Protein AF-A0A8X7S4F9-F1 (afdb_monomer_lite)

Secondary structure (DSSP, 8-state):
--HHHHHHHHHHTTPPEEETTEEE--SS---HHHHHHHHHHHTSPP----HHHHHHHS-HHHHHHHHHHHHHHHHHHHHHHHHHHHTTS------------------------------

Structure (mmCIF, N/CA/C/O backbone):
data_AF-A0A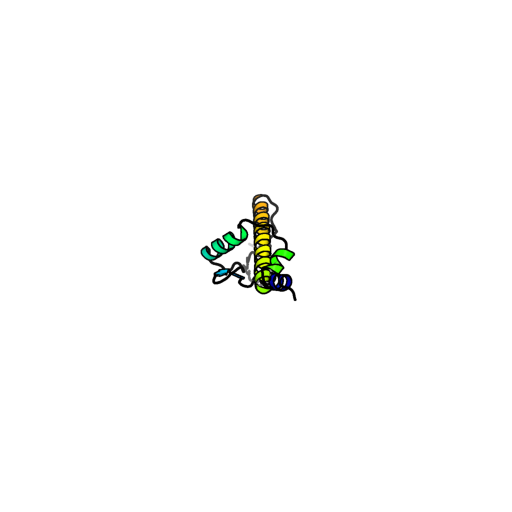8X7S4F9-F1
#
_entry.id   AF-A0A8X7S4F9-F1
#
loop_
_atom_site.group_PDB
_atom_site.id
_atom_site.type_symbol
_atom_site.label_atom_id
_atom_site.label_alt_id
_atom_site.label_comp_id
_atom_site.label_asym_id
_atom_site.label_entity_id
_atom_site.label_seq_id
_atom_site.pdbx_PDB_ins_code
_atom_site.Cartn_x
_atom_site.Cartn_y
_atom_site.Cartn_z
_atom_site.occupancy
_atom_site.B_iso_or_equiv
_atom_site.auth_seq_id
_atom_site.auth_comp_id
_atom_site.auth_asym_id
_atom_site.auth_atom_id
_atom_site.pdbx_PDB_model_num
ATOM 1 N N . MET A 1 1 ? -4.524 -12.851 13.743 1.00 69.19 1 MET A N 1
ATOM 2 C CA . MET A 1 1 ? -3.392 -12.161 13.082 1.00 69.19 1 MET A CA 1
ATOM 3 C C . MET A 1 1 ? -3.830 -10.726 12.882 1.00 69.19 1 MET A C 1
ATOM 5 O O . MET A 1 1 ? -4.973 -10.558 12.496 1.00 69.19 1 MET A O 1
ATOM 9 N N . GLY A 1 2 ? -2.999 -9.731 13.195 1.00 90.62 2 GLY A N 1
ATOM 10 C CA . GLY A 1 2 ? -3.392 -8.321 13.065 1.00 90.62 2 GLY A CA 1
ATOM 11 C C . GLY A 1 2 ? -3.175 -7.768 11.654 1.00 90.62 2 GLY A C 1
ATOM 12 O O . GLY A 1 2 ? -2.403 -8.337 10.876 1.00 90.62 2 GLY A O 1
ATOM 13 N N . ALA A 1 3 ? -3.803 -6.629 11.358 1.00 93.38 3 ALA A N 1
ATOM 14 C CA . ALA A 1 3 ? -3.733 -5.923 10.074 1.00 93.38 3 ALA A CA 1
ATOM 15 C C . ALA A 1 3 ? -2.297 -5.741 9.542 1.00 93.38 3 ALA A C 1
ATOM 17 O O . ALA A 1 3 ? -2.017 -6.012 8.375 1.00 93.38 3 ALA A O 1
ATOM 18 N N . LYS A 1 4 ? -1.350 -5.381 10.419 1.00 94.94 4 LYS A N 1
ATOM 19 C CA . LYS A 1 4 ? 0.072 -5.235 10.071 1.00 94.94 4 LYS A CA 1
ATOM 20 C C . LYS A 1 4 ? 0.704 -6.535 9.564 1.00 94.94 4 LYS A C 1
ATOM 22 O O . LYS A 1 4 ? 1.447 -6.519 8.588 1.00 94.94 4 LYS A O 1
ATOM 27 N N . SER A 1 5 ? 0.396 -7.670 10.194 1.00 95.75 5 SER A N 1
ATOM 28 C CA . SER A 1 5 ? 0.919 -8.978 9.775 1.00 95.75 5 SER A CA 1
ATOM 29 C C . SER A 1 5 ? 0.373 -9.393 8.409 1.00 95.75 5 SER A C 1
ATOM 31 O O . SER A 1 5 ? 1.113 -9.939 7.594 1.00 95.75 5 SER A O 1
ATOM 33 N N . VAL A 1 6 ? -0.907 -9.111 8.148 1.00 94.56 6 VAL A N 1
ATOM 34 C CA . VAL A 1 6 ? -1.540 -9.361 6.844 1.00 94.56 6 VAL A CA 1
ATOM 35 C C . VAL A 1 6 ? -0.877 -8.503 5.770 1.00 94.56 6 VAL A C 1
ATOM 37 O O . VAL A 1 6 ? -0.422 -9.027 4.753 1.00 94.56 6 VAL A O 1
ATOM 40 N N . ALA A 1 7 ? -0.735 -7.203 6.026 1.00 94.25 7 ALA A N 1
ATOM 41 C CA . ALA A 1 7 ? -0.054 -6.285 5.123 1.00 94.25 7 ALA A CA 1
ATOM 42 C C . ALA A 1 7 ? 1.370 -6.758 4.795 1.00 94.25 7 ALA A C 1
ATOM 44 O O . ALA A 1 7 ? 1.755 -6.785 3.626 1.00 94.25 7 ALA A O 1
ATOM 45 N N . GLN A 1 8 ? 2.129 -7.182 5.812 1.00 95.19 8 GLN A N 1
ATOM 46 C CA . GLN A 1 8 ? 3.511 -7.634 5.654 1.00 95.19 8 GLN A CA 1
ATOM 47 C C . GLN A 1 8 ? 3.605 -8.922 4.833 1.00 95.19 8 GLN A C 1
ATOM 49 O O . GLN A 1 8 ? 4.467 -9.046 3.966 1.00 95.19 8 GLN A O 1
ATOM 54 N N . TYR A 1 9 ? 2.691 -9.870 5.053 1.00 94.44 9 TYR A N 1
ATOM 55 C CA . TYR A 1 9 ? 2.608 -11.080 4.238 1.00 94.44 9 TYR A CA 1
ATOM 56 C C . TYR A 1 9 ? 2.417 -10.747 2.755 1.00 94.44 9 TYR A C 1
ATOM 58 O O . TYR A 1 9 ? 3.129 -11.268 1.895 1.00 94.44 9 TYR A O 1
ATOM 66 N N . HIS A 1 10 ? 1.474 -9.855 2.455 1.00 92.06 10 HIS A N 1
ATOM 67 C CA . HIS A 1 10 ? 1.200 -9.436 1.089 1.00 92.06 10 HIS A CA 1
ATOM 68 C C . HIS A 1 10 ? 2.377 -8.657 0.483 1.00 92.06 10 HIS A C 1
ATOM 70 O O . HIS A 1 10 ? 2.669 -8.843 -0.701 1.00 92.06 10 HIS A O 1
ATOM 76 N N . PHE A 1 11 ? 3.049 -7.812 1.277 1.00 91.12 11 PHE A N 1
ATOM 77 C CA . PHE A 1 11 ? 4.226 -7.038 0.865 1.00 91.12 11 PHE A CA 1
ATOM 78 C C . PHE A 1 11 ? 5.371 -7.944 0.438 1.00 91.12 11 PHE A C 1
ATOM 80 O O . PHE A 1 11 ? 5.842 -7.853 -0.692 1.00 91.12 11 PHE A O 1
ATOM 87 N N . ASN A 1 12 ? 5.721 -8.910 1.285 1.00 90.75 12 ASN A N 1
ATOM 88 C CA . ASN A 1 12 ? 6.795 -9.859 1.007 1.00 90.75 12 ASN A CA 1
ATOM 89 C C . ASN A 1 12 ? 6.523 -10.708 -0.242 1.00 90.75 12 ASN A C 1
ATOM 91 O O . ASN A 1 12 ? 7.450 -11.135 -0.922 1.00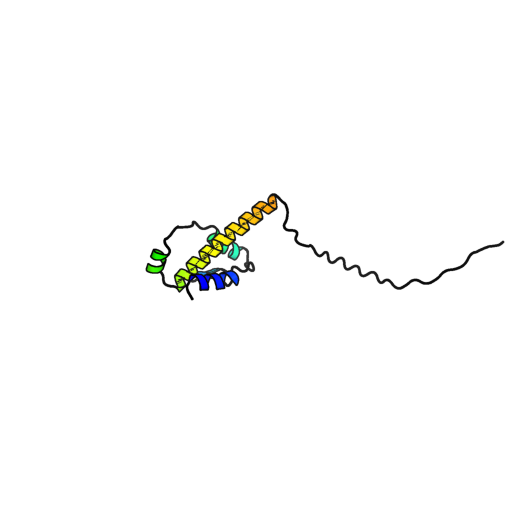 90.75 12 ASN A O 1
ATOM 95 N N . ARG A 1 13 ? 5.248 -10.968 -0.553 1.00 90.19 13 ARG A N 1
ATOM 96 C CA . ARG A 1 13 ? 4.842 -11.692 -1.765 1.00 90.19 13 ARG A CA 1
ATOM 97 C C . ARG A 1 13 ? 4.730 -10.807 -3.006 1.00 90.19 13 ARG A C 1
ATOM 99 O O . ARG A 1 13 ? 4.394 -11.342 -4.058 1.00 90.19 13 ARG A O 1
ATOM 106 N N . ARG A 1 14 ? 4.912 -9.487 -2.870 1.00 88.75 14 ARG A N 1
ATOM 107 C CA . ARG A 1 14 ? 4.631 -8.473 -3.902 1.00 88.75 14 ARG A CA 1
ATOM 108 C C . ARG A 1 14 ? 3.254 -8.670 -4.547 1.00 88.75 14 ARG A C 1
ATOM 110 O O . ARG A 1 14 ? 3.068 -8.446 -5.736 1.00 88.75 14 ARG A O 1
ATOM 117 N N . SER A 1 15 ? 2.263 -9.105 -3.758 1.00 88.12 15 SER A N 1
ATOM 118 C CA . SER A 1 15 ? 0.912 -9.309 -4.288 1.00 88.12 15 SER A CA 1
ATOM 119 C C . SER A 1 15 ? 0.313 -7.973 -4.738 1.00 88.12 15 SER A C 1
ATOM 121 O O . SER A 1 15 ? 0.638 -6.954 -4.112 1.00 88.12 15 SER A O 1
ATOM 123 N N . PRO A 1 16 ? -0.615 -7.973 -5.716 1.00 85.88 16 PRO A N 1
ATOM 124 C CA . PRO A 1 16 ? -1.313 -6.760 -6.127 1.00 85.88 16 PRO A CA 1
ATOM 125 C C . PRO A 1 16 ? -1.945 -6.039 -4.931 1.00 85.88 16 PRO A C 1
ATOM 127 O O . PRO A 1 16 ? -2.526 -6.676 -4.046 1.00 85.88 16 PRO A O 1
ATOM 130 N N . LEU A 1 17 ? -1.806 -4.717 -4.907 1.00 86.38 17 LEU A N 1
ATOM 131 C CA . LEU A 1 17 ? -2.388 -3.820 -3.919 1.00 86.38 17 LEU A CA 1
ATOM 132 C C . LEU A 1 17 ? -3.678 -3.223 -4.485 1.00 86.38 17 LEU A C 1
ATOM 134 O O . LEU A 1 17 ? -3.680 -2.653 -5.572 1.00 86.38 17 LEU A O 1
ATOM 138 N N . TYR A 1 18 ? -4.771 -3.318 -3.737 1.00 86.31 18 TYR A N 1
ATOM 139 C CA . TYR A 1 18 ? -6.056 -2.738 -4.118 1.00 86.31 18 TYR A CA 1
ATOM 140 C C . TYR A 1 18 ? -6.402 -1.591 -3.173 1.00 86.31 18 TYR A C 1
ATOM 142 O O . TYR A 1 18 ? -6.401 -1.766 -1.956 1.00 86.31 18 TYR A O 1
ATOM 150 N N . ILE A 1 19 ? -6.697 -0.419 -3.735 1.00 85.00 19 ILE A N 1
ATOM 151 C CA . ILE A 1 19 ? -7.164 0.758 -2.996 1.00 85.00 19 ILE A CA 1
ATOM 152 C C . ILE A 1 19 ? -8.476 1.200 -3.640 1.00 85.00 19 ILE A C 1
ATOM 154 O O . ILE A 1 19 ? -8.490 1.767 -4.736 1.00 85.00 19 ILE A O 1
ATOM 158 N N . GLY A 1 20 ? -9.596 0.912 -2.975 1.00 82.81 20 GLY A N 1
ATOM 159 C CA . GLY A 1 20 ? -10.922 1.109 -3.559 1.00 82.81 20 GLY A CA 1
ATOM 160 C C . GLY A 1 20 ? -11.081 0.298 -4.849 1.00 82.81 20 GLY A C 1
ATOM 161 O O . GLY A 1 20 ? -10.866 -0.910 -4.857 1.00 82.81 20 GLY A O 1
ATOM 162 N N . SER A 1 21 ? -11.439 0.960 -5.951 1.00 82.56 21 SER A N 1
ATOM 163 C CA . SER A 1 21 ? -11.555 0.328 -7.274 1.00 82.56 21 SER A CA 1
ATOM 164 C C . SER A 1 21 ? -10.242 0.283 -8.064 1.00 82.56 21 SER A C 1
ATOM 166 O O . SER A 1 21 ? -10.234 -0.206 -9.192 1.00 82.56 21 SER A O 1
ATOM 168 N N . SER A 1 22 ? -9.153 0.827 -7.519 1.00 79.50 22 SER A N 1
ATOM 169 C CA . SER A 1 22 ? -7.858 0.899 -8.195 1.00 79.50 22 SER A CA 1
ATOM 170 C C . SER A 1 22 ? -6.976 -0.281 -7.802 1.00 79.50 22 SER A C 1
ATOM 172 O O . SER A 1 22 ? -6.828 -0.582 -6.618 1.00 79.50 22 SER A O 1
ATOM 174 N N . SER A 1 23 ? -6.353 -0.918 -8.793 1.00 81.31 23 SER A N 1
ATOM 175 C CA . SER A 1 23 ? -5.344 -1.960 -8.596 1.00 81.31 23 SER A CA 1
ATOM 176 C C . SER A 1 23 ? -3.955 -1.437 -8.944 1.00 81.31 23 SER A C 1
ATOM 178 O O . SER A 1 23 ? -3.755 -0.873 -10.018 1.00 81.31 23 SER A O 1
ATOM 180 N N . PHE A 1 24 ? -2.996 -1.699 -8.070 1.00 76.69 24 PHE A N 1
ATOM 181 C CA . PHE A 1 24 ? -1.584 -1.403 -8.239 1.00 76.69 24 PHE A CA 1
ATOM 182 C C . PHE A 1 24 ? -0.840 -2.734 -8.242 1.00 76.69 24 PHE A C 1
ATOM 184 O O . PHE A 1 24 ? -0.892 -3.499 -7.278 1.00 76.69 24 PHE A O 1
ATOM 191 N N . VAL A 1 25 ? -0.204 -3.051 -9.360 1.00 71.69 25 VAL A N 1
ATOM 192 C CA . VAL A 1 25 ? 0.696 -4.200 -9.451 1.00 71.69 25 VAL A CA 1
ATOM 193 C C . VAL A 1 25 ? 2.039 -3.728 -8.894 1.00 71.69 25 VAL A C 1
ATOM 195 O O . VAL A 1 25 ? 2.406 -2.582 -9.085 1.00 71.69 25 VAL A O 1
ATOM 198 N N . VAL A 1 26 ? 2.737 -4.545 -8.115 1.00 68.38 26 VAL A N 1
ATOM 199 C CA . VAL A 1 26 ? 3.960 -4.085 -7.428 1.00 68.38 26 VAL A CA 1
ATOM 200 C C . VAL A 1 26 ? 5.112 -5.072 -7.616 1.00 68.38 26 VAL A C 1
ATOM 202 O O . VAL A 1 26 ? 6.125 -5.023 -6.939 1.00 68.38 26 VAL A O 1
ATOM 205 N N . ASP A 1 27 ? 4.979 -6.013 -8.540 1.00 68.62 27 ASP A N 1
ATOM 206 C CA . ASP A 1 27 ? 5.958 -7.073 -8.796 1.00 68.62 27 ASP A CA 1
ATOM 207 C C . ASP A 1 27 ? 6.928 -6.733 -9.942 1.00 68.62 27 ASP A C 1
ATOM 209 O O . ASP A 1 27 ? 7.552 -7.628 -10.506 1.00 68.62 27 ASP A O 1
ATOM 213 N N . ASN A 1 28 ? 7.062 -5.445 -10.285 1.00 62.47 28 ASN A N 1
ATOM 214 C CA . ASN A 1 28 ? 7.904 -4.932 -11.373 1.00 62.47 28 ASN A CA 1
ATOM 215 C C . ASN A 1 28 ? 7.583 -5.522 -12.764 1.00 62.47 28 ASN A C 1
ATOM 217 O O . ASN A 1 28 ? 8.360 -5.353 -13.699 1.00 62.47 28 ASN A O 1
ATOM 221 N N . THR A 1 29 ? 6.425 -6.174 -12.937 1.00 64.00 29 THR A N 1
ATOM 222 C CA . THR A 1 29 ? 5.933 -6.638 -14.251 1.00 64.00 29 THR A CA 1
ATOM 223 C C . THR A 1 29 ? 5.044 -5.610 -14.963 1.00 64.00 29 THR A C 1
ATOM 225 O O . THR A 1 29 ? 4.447 -5.896 -16.001 1.00 64.00 29 THR A O 1
ATOM 228 N N . GLN A 1 30 ? 4.941 -4.407 -14.396 1.00 64.12 30 GLN A N 1
ATOM 229 C CA . GLN A 1 30 ? 4.095 -3.318 -14.866 1.00 64.12 30 GLN A CA 1
ATOM 230 C C . GLN A 1 30 ? 4.603 -2.662 -16.153 1.00 64.12 30 GLN A C 1
ATOM 232 O O . GLN A 1 30 ? 5.804 -2.493 -16.358 1.00 64.12 30 GLN A O 1
ATOM 237 N N . ASP A 1 31 ? 3.658 -2.221 -16.989 1.00 61.53 31 ASP A N 1
ATOM 238 C CA . ASP A 1 31 ? 3.945 -1.272 -18.063 1.00 61.53 31 ASP A CA 1
ATOM 239 C C . ASP A 1 31 ? 4.291 0.125 -17.507 1.00 61.53 31 ASP A C 1
ATOM 241 O O . ASP A 1 31 ? 4.037 0.449 -16.344 1.00 61.53 31 ASP A O 1
ATOM 245 N N . GLU A 1 32 ? 4.886 0.976 -18.345 1.00 61.25 32 GLU A N 1
ATOM 246 C CA . GLU A 1 32 ? 5.360 2.310 -17.947 1.00 61.25 32 GLU A CA 1
ATOM 247 C C . GLU A 1 32 ? 4.253 3.199 -17.344 1.00 61.25 32 GLU A C 1
ATOM 249 O O . GLU A 1 32 ? 4.516 4.017 -16.459 1.00 61.25 32 GLU A O 1
ATOM 254 N N . CYS A 1 33 ? 2.997 3.036 -17.776 1.00 56.91 33 CYS A N 1
ATOM 255 C CA . CYS A 1 33 ? 1.863 3.789 -17.234 1.00 56.91 33 CYS A CA 1
ATOM 256 C C . CYS A 1 33 ? 1.471 3.315 -15.830 1.00 56.91 33 CYS A C 1
ATOM 258 O O . CYS A 1 33 ? 1.155 4.137 -14.965 1.00 56.91 33 CYS A O 1
ATOM 260 N N . ALA A 1 34 ? 1.489 2.006 -15.594 1.00 58.38 34 ALA A N 1
ATOM 261 C CA . ALA A 1 34 ? 1.195 1.413 -14.301 1.00 58.38 34 ALA A CA 1
ATOM 262 C C . ALA A 1 34 ? 2.326 1.676 -13.284 1.00 58.38 34 ALA A C 1
ATOM 264 O O . ALA A 1 34 ? 2.028 1.946 -12.115 1.00 58.38 34 ALA A O 1
ATOM 265 N N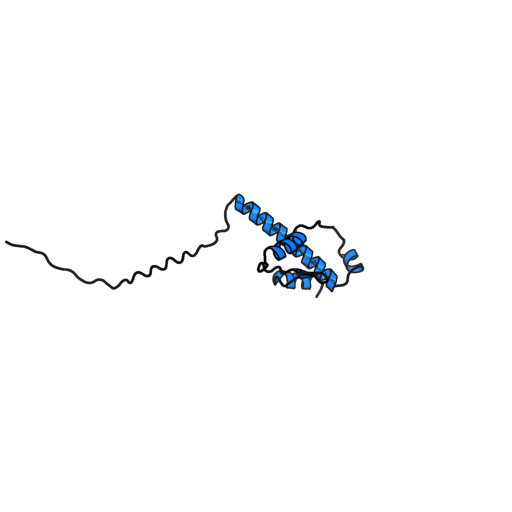 . ASN A 1 35 ? 3.580 1.751 -13.750 1.00 62.88 35 ASN A N 1
ATOM 266 C CA . ASN A 1 35 ? 4.723 2.223 -12.959 1.00 62.88 35 ASN A CA 1
ATOM 267 C C . ASN A 1 35 ? 4.524 3.667 -12.489 1.00 62.88 35 ASN A C 1
ATOM 269 O O . ASN A 1 35 ? 4.607 3.940 -11.298 1.00 62.88 35 ASN A O 1
ATOM 273 N N . ALA A 1 36 ? 4.130 4.585 -13.379 1.00 63.59 36 ALA A N 1
ATOM 274 C CA . ALA A 1 36 ? 3.903 5.983 -13.002 1.00 63.59 36 ALA A CA 1
ATOM 275 C C . ALA A 1 36 ? 2.793 6.164 -11.939 1.00 63.59 36 ALA A C 1
ATOM 277 O O . ALA A 1 36 ? 2.810 7.123 -11.159 1.00 63.59 36 ALA A O 1
ATOM 278 N N . ALA A 1 37 ? 1.803 5.266 -11.900 1.00 64.44 37 ALA A N 1
ATOM 279 C CA . ALA A 1 37 ? 0.761 5.265 -10.873 1.00 64.44 37 ALA A CA 1
ATOM 280 C C . ALA A 1 37 ? 1.268 4.722 -9.525 1.00 64.44 37 ALA A C 1
ATOM 282 O O . ALA A 1 37 ? 0.903 5.267 -8.481 1.00 64.44 37 ALA A O 1
ATOM 283 N N . SER A 1 38 ? 2.119 3.694 -9.553 1.00 64.06 38 SER A N 1
ATOM 284 C CA . SER A 1 38 ? 2.802 3.154 -8.372 1.00 64.06 38 SER A CA 1
ATOM 285 C C . SER A 1 38 ? 3.802 4.164 -7.790 1.00 64.06 38 SER A C 1
ATOM 287 O O . SER A 1 38 ? 3.772 4.463 -6.598 1.00 64.06 38 SER A O 1
ATOM 289 N N . ASP A 1 39 ? 4.574 4.832 -8.648 1.00 67.62 39 ASP A N 1
ATOM 290 C CA . ASP A 1 39 ? 5.500 5.908 -8.283 1.00 67.62 39 ASP A CA 1
ATOM 291 C C . ASP A 1 39 ? 4.793 7.057 -7.561 1.00 67.62 39 ASP A C 1
ATOM 293 O O . ASP A 1 39 ? 5.288 7.608 -6.578 1.00 67.62 39 ASP A O 1
ATOM 297 N N . ARG A 1 40 ? 3.587 7.421 -8.008 1.00 68.38 40 ARG A N 1
ATOM 298 C CA . ARG A 1 40 ? 2.780 8.447 -7.331 1.00 68.38 40 ARG A CA 1
ATOM 299 C C . ARG A 1 40 ? 2.377 8.048 -5.914 1.00 68.38 40 ARG A C 1
ATOM 301 O O . ARG A 1 40 ? 2.234 8.941 -5.079 1.00 68.38 40 ARG A O 1
ATOM 308 N N . LEU A 1 41 ? 2.192 6.755 -5.640 1.00 70.25 41 LEU A N 1
ATOM 309 C CA . LEU A 1 41 ? 1.986 6.265 -4.277 1.00 70.25 41 LEU A CA 1
ATOM 310 C C . LEU A 1 41 ? 3.288 6.342 -3.477 1.00 70.25 41 LEU A C 1
ATOM 312 O O . LEU A 1 41 ? 3.278 6.908 -2.387 1.00 70.25 41 LEU A O 1
ATOM 316 N N . GLY A 1 42 ? 4.400 5.854 -4.037 1.00 66.81 42 GLY A N 1
ATOM 317 C CA . GLY A 1 42 ? 5.716 5.868 -3.388 1.00 66.81 42 GLY A CA 1
ATOM 318 C C . GLY A 1 42 ? 6.201 7.274 -3.014 1.00 66.81 42 GLY A C 1
ATOM 319 O O . GLY A 1 42 ? 6.755 7.476 -1.934 1.00 66.81 42 GLY A O 1
ATOM 320 N N . PHE A 1 43 ? 5.922 8.271 -3.863 1.00 65.75 43 PHE A N 1
ATOM 321 C CA . PHE A 1 43 ? 6.394 9.659 -3.717 1.00 65.75 43 PHE A CA 1
ATOM 322 C C . PHE A 1 43 ? 5.326 10.642 -3.230 1.00 65.75 43 PHE A C 1
ATOM 324 O O . PHE A 1 43 ? 5.522 11.860 -3.272 1.00 65.75 43 PHE A O 1
ATOM 331 N N . GLY A 1 44 ? 4.186 10.131 -2.763 1.00 69.88 44 GLY A N 1
ATOM 332 C CA . GLY A 1 44 ? 3.143 10.941 -2.147 1.00 69.88 44 GLY A CA 1
ATOM 333 C C . GLY A 1 44 ? 3.607 11.627 -0.854 1.00 69.88 44 GLY A C 1
ATOM 334 O O . GLY A 1 44 ? 4.553 11.208 -0.186 1.00 69.88 44 GLY A O 1
ATOM 335 N N . LYS A 1 45 ? 2.910 12.697 -0.453 1.00 77.25 45 LYS A N 1
ATOM 336 C CA . LYS A 1 45 ? 3.165 13.362 0.834 1.00 77.25 45 LYS A CA 1
ATOM 337 C C . LYS A 1 45 ? 2.774 12.434 1.987 1.00 77.25 45 LYS A C 1
ATOM 339 O O . LYS A 1 45 ? 1.615 12.042 2.092 1.00 77.25 45 LYS A O 1
ATOM 344 N N . ARG A 1 46 ? 3.709 12.172 2.903 1.00 81.06 46 ARG A N 1
ATOM 345 C CA . ARG A 1 46 ? 3.438 11.414 4.133 1.00 81.06 46 ARG A CA 1
ATOM 346 C C . ARG A 1 46 ? 2.734 12.287 5.169 1.00 81.06 46 ARG A C 1
ATOM 348 O O . ARG A 1 46 ? 3.121 13.435 5.404 1.00 81.06 46 ARG A O 1
ATOM 355 N N . MET A 1 47 ? 1.706 11.728 5.798 1.00 81.62 47 MET A N 1
ATOM 356 C CA . MET A 1 47 ? 1.070 12.289 6.986 1.00 81.62 47 MET A CA 1
ATOM 357 C C . MET A 1 47 ? 1.410 11.415 8.187 1.00 81.62 47 MET A C 1
ATOM 359 O O . MET A 1 47 ? 1.337 10.193 8.107 1.00 81.62 47 MET A O 1
ATOM 363 N N . VAL A 1 48 ? 1.775 12.050 9.299 1.00 83.56 48 VAL A N 1
ATOM 364 C CA . VAL A 1 48 ? 1.987 11.355 10.570 1.00 83.56 48 VAL A CA 1
ATOM 365 C C . VAL A 1 48 ? 0.644 11.274 11.286 1.00 83.56 48 VAL A C 1
ATOM 367 O O . VAL A 1 48 ? 0.020 12.305 11.540 1.00 83.56 48 VAL A O 1
ATOM 370 N N . ALA A 1 49 ? 0.207 10.059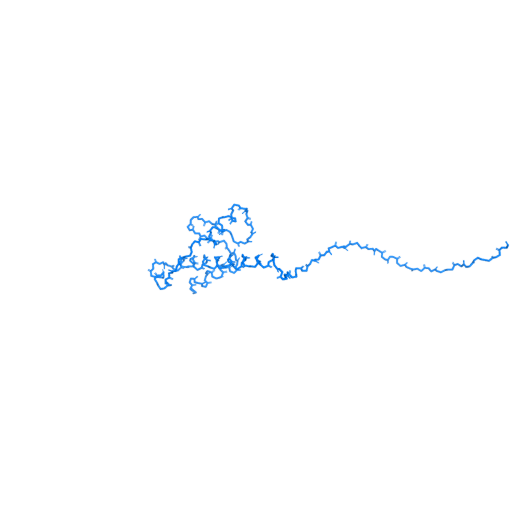 11.601 1.00 85.62 49 ALA A N 1
ATOM 371 C CA . ALA A 1 49 ? -1.008 9.788 12.358 1.00 85.62 49 ALA A CA 1
ATOM 372 C C . ALA A 1 49 ? -0.711 8.777 13.472 1.00 85.62 49 ALA A C 1
ATOM 374 O O . ALA A 1 49 ? 0.166 7.926 13.323 1.00 85.62 49 ALA A O 1
ATOM 375 N N . SER A 1 50 ? -1.429 8.888 14.592 1.00 91.50 50 SER A N 1
ATOM 376 C CA . SER A 1 50 ? -1.339 7.907 15.678 1.00 91.50 50 SER A CA 1
ATOM 377 C C . SER A 1 50 ? -2.016 6.606 15.260 1.00 91.50 50 SER A C 1
ATOM 379 O O . SER A 1 50 ? -3.148 6.629 14.781 1.00 91.50 50 SER A O 1
ATOM 381 N N . GLU A 1 51 ? -1.344 5.478 15.482 1.00 91.06 51 GLU A N 1
ATOM 382 C CA . GLU A 1 51 ? -1.892 4.144 15.229 1.00 91.06 51 GLU A CA 1
ATOM 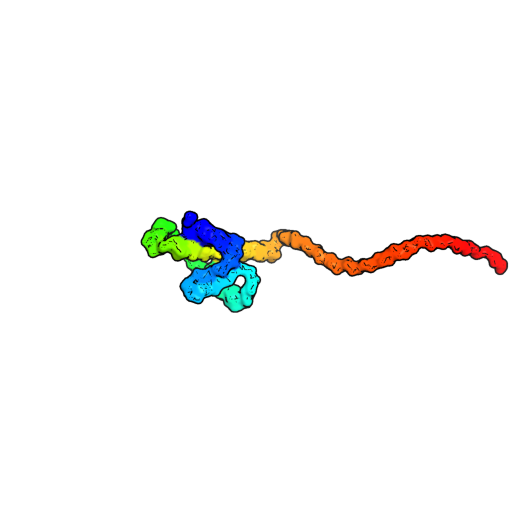383 C C . GLU A 1 51 ? -3.173 3.897 16.037 1.00 91.06 51 GLU A C 1
ATOM 385 O O . GLU A 1 51 ? -4.127 3.344 15.501 1.00 91.06 51 GLU A O 1
ATOM 390 N N . GLU A 1 52 ? -3.240 4.364 17.287 1.00 93.19 52 GLU A N 1
ATOM 391 C CA . GLU A 1 52 ? -4.445 4.252 18.123 1.00 93.19 52 GLU A CA 1
ATOM 392 C C . GLU A 1 52 ? -5.632 4.985 17.486 1.00 93.19 52 GLU A C 1
ATOM 394 O O . GLU A 1 52 ? -6.688 4.396 17.286 1.00 93.19 52 GLU A O 1
ATOM 399 N N . VAL A 1 53 ? -5.425 6.236 17.063 1.00 93.12 53 VAL A N 1
ATOM 400 C CA . VAL A 1 53 ? -6.465 7.055 16.413 1.00 93.12 53 VAL A CA 1
ATOM 401 C C . VAL A 1 53 ? -6.899 6.446 15.080 1.00 93.12 53 VAL A C 1
ATOM 403 O O . VAL A 1 53 ? -8.079 6.453 14.746 1.00 93.12 53 VAL A O 1
ATOM 406 N N . MET A 1 54 ? -5.960 5.900 14.306 1.00 93.88 54 MET A N 1
ATOM 407 C CA . MET A 1 54 ? -6.284 5.239 13.041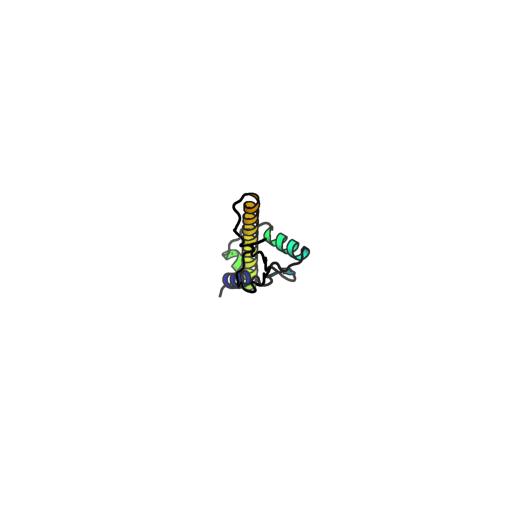 1.00 93.88 54 MET A CA 1
ATOM 408 C C . MET A 1 54 ? -7.131 3.980 13.273 1.00 93.88 54 MET A C 1
ATOM 410 O O . MET A 1 54 ? -8.114 3.787 12.566 1.00 93.88 54 MET A O 1
ATOM 414 N N . ASN A 1 55 ? -6.819 3.177 14.295 1.00 92.50 55 ASN A N 1
ATOM 415 C CA . ASN A 1 55 ? -7.610 1.995 14.658 1.00 92.50 55 ASN A CA 1
ATOM 416 C C . ASN A 1 55 ? -8.997 2.336 15.239 1.00 92.50 55 ASN A C 1
ATOM 418 O O . ASN A 1 55 ? -9.890 1.495 15.205 1.00 92.50 55 ASN A O 1
ATOM 422 N N . GLU A 1 56 ? -9.201 3.543 15.777 1.00 95.56 56 GLU A N 1
ATOM 423 C CA . GLU A 1 56 ? -10.534 4.010 16.190 1.00 95.56 56 GLU A CA 1
ATOM 424 C C . GLU A 1 56 ? -11.429 4.375 14.995 1.00 95.56 56 GLU A C 1
ATOM 426 O O . GLU A 1 56 ? -12.654 4.282 15.088 1.00 95.56 56 GLU A O 1
ATOM 431 N N . ILE A 1 57 ? -10.830 4.810 13.883 1.00 95.06 57 ILE A N 1
ATOM 432 C CA . ILE A 1 57 ? -11.545 5.312 12.700 1.00 95.06 57 ILE A CA 1
ATOM 433 C C . ILE A 1 57 ? -11.732 4.215 11.646 1.00 95.06 57 ILE A C 1
ATOM 435 O O . ILE A 1 57 ? -12.764 4.182 10.976 1.00 95.06 57 ILE A O 1
ATOM 439 N N . PHE A 1 58 ? -10.739 3.340 11.489 1.00 93.88 58 PHE A N 1
ATOM 440 C CA . PHE A 1 58 ? -10.654 2.355 10.416 1.00 93.88 58 PHE A CA 1
ATOM 441 C C . PHE A 1 58 ? -10.668 0.926 10.961 1.00 93.88 58 PHE A C 1
ATOM 443 O O . PHE A 1 58 ? -10.080 0.627 11.999 1.00 93.88 58 PHE A O 1
ATOM 450 N N . GLY A 1 59 ? -11.315 0.026 10.227 1.00 94.12 59 GLY A N 1
ATOM 451 C CA . GLY A 1 59 ? -11.308 -1.404 10.501 1.00 94.12 59 GLY A CA 1
ATOM 452 C C . GLY A 1 59 ? -9.994 -2.082 10.102 1.00 94.12 59 GLY A C 1
ATOM 453 O O . GLY A 1 59 ? -9.116 -1.496 9.468 1.00 94.12 59 GLY A O 1
ATOM 454 N N . GLU A 1 60 ? -9.864 -3.367 10.440 1.00 93.75 60 GLU A N 1
ATOM 455 C CA . GLU A 1 60 ? -8.626 -4.127 10.205 1.00 93.75 60 GLU A CA 1
ATOM 456 C C . GLU A 1 60 ? -8.224 -4.212 8.724 1.00 93.75 60 GLU A C 1
ATOM 458 O O . GLU A 1 60 ? -7.034 -4.152 8.412 1.00 93.75 60 GLU A O 1
ATOM 463 N N . GLU A 1 61 ? -9.187 -4.337 7.806 1.00 91.75 61 GLU A N 1
ATOM 464 C CA . GLU A 1 61 ? -8.907 -4.409 6.365 1.00 91.75 61 GLU A CA 1
ATOM 465 C C . GLU A 1 61 ? -8.314 -3.094 5.842 1.00 91.75 61 GLU A C 1
ATOM 467 O O . GLU A 1 61 ? -7.306 -3.091 5.136 1.00 91.75 61 GLU A O 1
ATOM 472 N N . GLU A 1 62 ? -8.892 -1.965 6.243 1.00 92.75 62 GLU A N 1
ATOM 473 C CA . GLU A 1 62 ? -8.436 -0.626 5.862 1.00 92.75 62 GLU A CA 1
ATOM 474 C C . GLU A 1 62 ? -7.076 -0.319 6.496 1.00 92.75 62 GLU A C 1
ATOM 476 O O . GLU A 1 62 ? -6.162 0.168 5.828 1.00 92.75 62 GLU A O 1
ATOM 481 N N . MET A 1 63 ? -6.893 -0.703 7.762 1.00 95.19 63 MET A N 1
ATOM 482 C CA . MET A 1 63 ? -5.600 -0.639 8.439 1.00 95.19 63 MET A CA 1
ATOM 483 C C . MET A 1 63 ? -4.531 -1.453 7.706 1.00 95.19 63 MET A C 1
ATOM 485 O O . MET A 1 63 ? -3.403 -0.982 7.552 1.00 95.19 63 MET A O 1
ATOM 489 N N . ALA A 1 64 ? -4.863 -2.640 7.186 1.00 94.00 64 ALA A N 1
ATOM 490 C CA . ALA A 1 64 ? -3.924 -3.445 6.408 1.00 94.00 64 ALA A CA 1
ATOM 491 C C . ALA A 1 64 ? -3.495 -2.732 5.115 1.00 94.00 64 ALA A C 1
ATOM 493 O O . ALA A 1 64 ? -2.319 -2.793 4.748 1.00 94.00 64 ALA A O 1
ATOM 494 N N . VAL A 1 65 ? -4.406 -2.000 4.463 1.00 92.00 65 VAL A N 1
ATOM 495 C CA . VAL A 1 65 ? -4.071 -1.152 3.309 1.00 92.00 65 VAL A CA 1
ATOM 496 C C . VAL A 1 65 ? -3.109 -0.035 3.719 1.00 92.00 65 VAL A C 1
ATOM 498 O O . VAL A 1 65 ? -2.092 0.145 3.052 1.00 92.00 65 VAL A O 1
ATOM 501 N N . PHE A 1 66 ? -3.358 0.666 4.832 1.00 92.06 66 PHE A N 1
ATOM 502 C CA . PHE A 1 66 ? -2.460 1.728 5.308 1.00 92.06 66 PHE A CA 1
ATOM 503 C C . PHE A 1 66 ? -1.054 1.216 5.627 1.00 92.06 66 PHE A C 1
ATOM 505 O O . PHE A 1 66 ? -0.076 1.804 5.162 1.00 92.06 66 PHE A O 1
ATOM 512 N N . TYR A 1 67 ? -0.928 0.101 6.358 1.00 93.75 67 TYR A N 1
ATOM 513 C CA . TYR A 1 67 ? 0.385 -0.501 6.607 1.00 93.75 67 TYR A CA 1
ATOM 514 C C . TYR A 1 67 ? 1.064 -0.909 5.305 1.00 93.75 67 TYR A C 1
ATOM 516 O O . TYR A 1 67 ? 2.268 -0.707 5.156 1.00 93.75 67 TYR A O 1
ATOM 524 N N . ARG A 1 68 ? 0.309 -1.477 4.356 1.00 92.31 68 ARG A N 1
ATOM 525 C CA . ARG A 1 68 ? 0.874 -1.909 3.081 1.00 92.31 68 ARG A CA 1
ATOM 526 C C . ARG A 1 68 ? 1.409 -0.728 2.283 1.00 92.31 68 ARG A C 1
ATOM 528 O O . ARG A 1 68 ? 2.546 -0.793 1.840 1.00 92.31 68 ARG A O 1
ATOM 535 N N . VAL A 1 69 ? 0.637 0.350 2.159 1.00 89.62 69 VAL A N 1
ATOM 536 C CA . VAL A 1 69 ? 1.079 1.580 1.487 1.00 89.62 69 VAL A CA 1
ATOM 537 C C . VAL A 1 69 ? 2.325 2.153 2.161 1.00 89.62 69 VAL A C 1
ATOM 539 O O . VAL A 1 69 ? 3.267 2.513 1.465 1.00 89.62 69 VAL A O 1
ATOM 542 N N . ALA A 1 70 ? 2.374 2.188 3.495 1.00 90.19 70 ALA A N 1
ATOM 543 C CA . ALA A 1 70 ? 3.548 2.680 4.216 1.00 90.19 70 ALA A CA 1
ATOM 544 C C . ALA A 1 70 ? 4.820 1.879 3.880 1.00 90.19 70 ALA A C 1
ATOM 546 O O . ALA A 1 70 ? 5.856 2.484 3.619 1.00 90.19 70 ALA A O 1
ATOM 547 N N . MET A 1 71 ? 4.725 0.545 3.817 1.00 90.44 71 MET A N 1
ATOM 548 C CA . MET A 1 71 ? 5.848 -0.315 3.414 1.00 90.44 71 MET A CA 1
ATOM 549 C C . MET A 1 71 ? 6.268 -0.087 1.958 1.00 90.44 71 MET A C 1
ATOM 551 O O . MET A 1 71 ? 7.459 -0.050 1.674 1.00 90.44 71 MET A O 1
ATOM 555 N N . GLU A 1 72 ? 5.321 0.115 1.035 1.00 88.44 72 GLU A N 1
ATOM 556 C CA . GLU A 1 72 ? 5.659 0.430 -0.363 1.00 88.44 72 GLU A CA 1
ATOM 557 C C . GLU A 1 72 ? 6.373 1.782 -0.497 1.00 88.44 72 GLU A C 1
ATOM 559 O O . GLU A 1 72 ? 7.309 1.919 -1.279 1.00 88.44 72 GLU A O 1
ATOM 564 N N . MET A 1 73 ? 5.971 2.780 0.294 1.00 86.81 73 MET A N 1
ATOM 565 C CA . MET A 1 73 ? 6.641 4.081 0.315 1.00 86.81 73 MET A CA 1
ATOM 566 C C . MET A 1 73 ? 8.054 4.010 0.905 1.00 86.81 73 MET A C 1
ATOM 568 O O . MET A 1 73 ? 8.928 4.733 0.441 1.00 86.81 73 MET A O 1
ATOM 572 N N . GLU A 1 74 ? 8.272 3.187 1.933 1.00 88.06 74 GLU A N 1
ATOM 573 C CA . GLU A 1 74 ? 9.600 2.955 2.519 1.00 88.06 74 GLU A CA 1
ATOM 574 C C . GLU A 1 74 ? 10.511 2.220 1.528 1.00 88.06 74 GLU A C 1
ATOM 576 O O . GLU A 1 74 ? 11.634 2.649 1.280 1.00 88.06 74 GLU A O 1
ATOM 581 N N . HIS A 1 75 ? 9.986 1.190 0.865 1.00 85.81 75 HIS A N 1
ATOM 582 C CA . HIS A 1 75 ? 10.707 0.446 -0.162 1.00 85.81 75 HIS A CA 1
ATOM 583 C C . HIS A 1 75 ? 11.121 1.323 -1.354 1.00 85.81 75 HIS A C 1
ATOM 585 O O . HIS A 1 75 ? 12.261 1.257 -1.805 1.00 85.81 75 HIS A O 1
ATOM 591 N N . ALA A 1 76 ? 10.230 2.203 -1.822 1.00 82.38 76 ALA A N 1
ATOM 592 C CA . ALA A 1 76 ? 10.542 3.142 -2.899 1.00 82.38 76 ALA A CA 1
ATOM 593 C C . ALA A 1 76 ? 11.629 4.167 -2.508 1.00 82.38 76 ALA A C 1
ATOM 595 O O . ALA A 1 76 ? 12.409 4.600 -3.360 1.00 82.38 76 ALA A O 1
ATOM 596 N N . ASP A 1 77 ? 11.699 4.569 -1.233 1.00 82.38 77 ASP A N 1
ATOM 597 C CA . ASP A 1 77 ? 12.785 5.422 -0.731 1.00 82.38 77 ASP A CA 1
ATOM 598 C C . ASP A 1 77 ? 14.125 4.669 -0.709 1.00 82.38 77 ASP A C 1
ATOM 600 O O . ASP A 1 77 ? 15.160 5.239 -1.064 1.00 82.38 77 ASP A O 1
ATOM 604 N N . GLU A 1 78 ? 14.116 3.396 -0.301 1.00 81.94 78 GLU A N 1
ATOM 605 C CA . GLU A 1 78 ? 15.302 2.535 -0.281 1.00 81.94 78 GLU A CA 1
ATOM 606 C C . GLU A 1 78 ? 15.857 2.298 -1.688 1.00 81.94 78 GLU A C 1
ATOM 608 O O . GLU A 1 78 ? 17.047 2.524 -1.910 1.00 81.94 78 GLU A O 1
ATOM 613 N N . GLU A 1 79 ? 15.009 1.931 -2.654 1.00 75.81 79 GLU A N 1
ATOM 614 C CA . GLU A 1 79 ? 15.422 1.729 -4.050 1.00 75.81 79 GLU A CA 1
ATOM 615 C C . GLU A 1 79 ? 16.036 3.002 -4.647 1.00 75.81 79 GLU A C 1
ATOM 617 O O . GLU A 1 79 ? 17.107 2.963 -5.257 1.00 75.81 79 GLU A O 1
ATOM 622 N N . LYS A 1 80 ? 15.423 4.166 -4.401 1.00 70.50 80 LYS A N 1
ATOM 623 C CA . LYS A 1 80 ? 15.987 5.455 -4.824 1.00 70.50 80 LYS A CA 1
ATOM 624 C C . LYS A 1 80 ? 17.360 5.719 -4.232 1.00 70.50 80 LYS A C 1
ATOM 626 O O . LYS A 1 80 ? 18.256 6.166 -4.946 1.00 70.50 80 LYS A O 1
ATOM 631 N N . ASN A 1 81 ? 17.523 5.468 -2.938 1.00 67.31 81 ASN A N 1
ATOM 632 C CA . ASN A 1 81 ? 18.808 5.659 -2.285 1.00 67.31 81 ASN A CA 1
ATOM 633 C C . ASN A 1 81 ? 19.854 4.699 -2.856 1.00 67.31 81 ASN A C 1
ATOM 635 O O . ASN A 1 81 ? 20.967 5.139 -3.119 1.00 67.31 81 ASN A O 1
ATOM 639 N N . CYS A 1 82 ? 19.503 3.439 -3.130 1.00 60.97 82 CYS A N 1
ATOM 640 C CA . CYS A 1 82 ? 20.388 2.485 -3.800 1.00 60.97 82 CYS A CA 1
ATOM 641 C C . CYS A 1 82 ? 20.854 2.983 -5.178 1.00 60.97 82 CYS A C 1
ATOM 643 O O . CYS A 1 82 ? 22.055 2.965 -5.443 1.00 60.97 82 CYS A O 1
ATOM 645 N N . HIS A 1 83 ? 19.955 3.509 -6.013 1.00 55.47 83 HIS A N 1
ATOM 646 C CA . HIS A 1 83 ? 20.324 4.050 -7.328 1.00 55.47 83 HIS A CA 1
ATOM 647 C C . HIS A 1 83 ? 21.191 5.317 -7.251 1.00 55.47 83 HIS A C 1
ATOM 649 O O . HIS A 1 83 ? 22.045 5.531 -8.110 1.00 55.47 83 HIS A O 1
ATOM 655 N N . LEU A 1 84 ? 21.056 6.134 -6.199 1.00 51.81 84 LEU A N 1
ATOM 656 C CA . LEU A 1 84 ? 21.957 7.273 -5.965 1.00 51.81 84 LEU A CA 1
ATOM 657 C C . LEU A 1 84 ? 23.397 6.834 -5.637 1.00 51.81 84 LEU A C 1
ATOM 659 O O . LEU A 1 84 ? 24.335 7.584 -5.906 1.00 51.81 84 LEU A O 1
ATOM 663 N N . PHE A 1 85 ? 23.598 5.631 -5.087 1.00 49.53 85 PHE A N 1
ATOM 664 C CA . PHE A 1 85 ? 24.935 5.064 -4.871 1.00 49.53 85 PHE A CA 1
ATOM 665 C C . PHE A 1 85 ? 25.520 4.403 -6.131 1.00 49.53 85 PHE A C 1
ATOM 667 O O . PHE A 1 85 ? 26.741 4.272 -6.233 1.00 49.53 85 PHE A O 1
ATOM 674 N N . GLU A 1 86 ? 24.700 4.038 -7.122 1.00 50.84 86 GLU A N 1
ATOM 675 C CA . GLU A 1 86 ? 25.185 3.496 -8.402 1.00 50.84 86 GLU A CA 1
ATOM 676 C C . GLU A 1 86 ? 25.873 4.560 -9.273 1.00 50.84 86 GLU A C 1
ATOM 678 O O . GLU A 1 86 ? 26.838 4.241 -9.967 1.00 50.84 86 GLU A O 1
ATOM 683 N N . GLU A 1 87 ? 25.486 5.837 -9.168 1.00 49.00 87 GLU A N 1
ATOM 684 C CA . GLU A 1 87 ? 26.202 6.944 -9.828 1.00 49.00 87 GLU A CA 1
ATOM 685 C C . GLU A 1 87 ? 27.517 7.344 -9.108 1.00 49.00 87 GLU A C 1
ATOM 687 O O . GLU A 1 87 ? 28.257 8.196 -9.605 1.00 49.00 87 GLU A O 1
ATOM 692 N N . GLY A 1 88 ? 27.854 6.710 -7.970 1.00 44.41 88 GLY A N 1
ATOM 693 C CA . GLY A 1 88 ? 29.000 7.064 -7.112 1.00 44.41 88 GLY A CA 1
ATOM 694 C C . GLY A 1 88 ? 29.934 5.930 -6.636 1.00 44.41 88 GLY A C 1
ATOM 695 O O . GLY A 1 88 ? 30.917 6.240 -5.966 1.00 44.41 88 GLY A O 1
ATOM 696 N N . GLY A 1 89 ? 29.688 4.657 -6.985 1.00 40.53 89 GLY A N 1
ATOM 697 C CA . GLY A 1 89 ? 30.547 3.480 -6.704 1.00 40.53 89 GLY A CA 1
ATOM 698 C C . GLY A 1 89 ? 30.593 2.991 -5.234 1.00 40.53 89 GLY A C 1
ATOM 699 O O . GLY A 1 89 ? 30.248 3.754 -4.333 1.00 40.53 89 GLY A O 1
ATOM 700 N N . PRO A 1 90 ? 31.065 1.752 -4.925 1.00 45.81 90 PRO A N 1
ATOM 701 C CA . PRO A 1 90 ? 31.443 0.628 -5.786 1.00 45.81 90 PRO A CA 1
ATOM 702 C C . PRO A 1 90 ? 30.264 -0.336 -6.012 1.00 45.81 90 PRO A C 1
ATOM 704 O O . PRO A 1 90 ? 29.495 -0.633 -5.100 1.00 45.81 90 PRO A O 1
ATOM 707 N N . GLY A 1 91 ? 30.140 -0.816 -7.250 1.00 44.22 91 GLY A N 1
ATOM 708 C CA . GLY A 1 91 ? 29.012 -1.614 -7.717 1.00 44.22 91 GLY A CA 1
ATOM 709 C C . GLY A 1 91 ? 28.795 -2.901 -6.929 1.00 44.22 91 GLY A C 1
ATOM 710 O O . GLY A 1 91 ? 29.737 -3.617 -6.588 1.00 44.22 91 GLY A O 1
ATOM 711 N N . THR A 1 92 ? 27.525 -3.216 -6.691 1.00 51.22 92 THR A N 1
ATOM 712 C CA . THR A 1 92 ? 27.102 -4.587 -6.426 1.00 51.22 92 THR A CA 1
ATOM 713 C C . THR A 1 92 ? 27.613 -5.441 -7.581 1.00 51.22 92 THR A C 1
ATOM 715 O O . THR A 1 92 ? 27.248 -5.231 -8.737 1.00 51.22 92 THR A O 1
ATOM 718 N N . GLU A 1 93 ? 28.539 -6.346 -7.283 1.00 51.00 93 GLU A N 1
ATOM 719 C CA . GLU A 1 93 ? 29.162 -7.227 -8.261 1.00 51.00 93 GLU A CA 1
ATOM 720 C C . GLU A 1 93 ? 28.100 -8.219 -8.763 1.00 51.00 93 GLU A C 1
ATOM 722 O O . GLU A 1 93 ? 27.888 -9.290 -8.197 1.00 51.00 93 GLU A O 1
ATOM 727 N N . ILE A 1 94 ? 27.357 -7.829 -9.801 1.00 63.91 94 ILE A N 1
ATOM 728 C CA . ILE A 1 94 ? 26.515 -8.751 -10.558 1.00 63.91 94 ILE A CA 1
ATOM 729 C C . ILE A 1 94 ? 27.481 -9.620 -11.355 1.00 63.91 94 ILE A C 1
ATOM 731 O O . ILE A 1 94 ? 28.111 -9.147 -12.302 1.00 63.91 94 ILE A O 1
ATOM 735 N N . ILE A 1 95 ? 27.610 -10.886 -10.955 1.00 68.44 95 ILE A N 1
ATOM 736 C CA . ILE A 1 95 ? 28.341 -11.896 -11.721 1.00 68.44 95 ILE A CA 1
ATOM 737 C C . ILE A 1 95 ? 27.710 -11.948 -13.116 1.00 68.44 95 ILE A C 1
ATOM 739 O O . ILE A 1 95 ? 26.598 -12.448 -13.287 1.00 68.44 95 ILE A O 1
ATOM 743 N N . ARG A 1 96 ? 28.412 -11.402 -14.113 1.00 61.06 96 ARG A N 1
ATOM 744 C CA . ARG A 1 96 ? 28.068 -11.591 -15.520 1.00 61.06 96 ARG A CA 1
ATOM 745 C C . ARG A 1 96 ? 28.573 -12.964 -15.934 1.00 61.06 96 ARG A C 1
ATOM 747 O O . ARG A 1 96 ? 29.770 -13.228 -15.885 1.00 61.06 96 ARG A O 1
ATOM 754 N N . ILE A 1 97 ? 27.642 -13.844 -16.277 1.00 70.38 97 ILE A N 1
ATOM 755 C CA . ILE A 1 97 ? 27.952 -15.109 -16.934 1.00 70.38 97 ILE A CA 1
ATOM 756 C C . ILE A 1 97 ? 27.971 -14.791 -18.427 1.00 70.38 97 ILE A C 1
ATOM 758 O O . ILE A 1 97 ? 26.910 -14.673 -19.038 1.00 70.38 97 ILE A O 1
ATOM 762 N N . ASP A 1 98 ? 29.165 -14.585 -18.976 1.00 66.12 98 ASP A N 1
ATOM 763 C CA . ASP A 1 98 ? 29.356 -14.534 -20.423 1.00 66.12 98 ASP A CA 1
ATOM 764 C C . ASP A 1 98 ? 29.249 -15.976 -20.947 1.00 66.12 98 ASP A C 1
ATOM 766 O O . ASP A 1 98 ? 30.003 -16.863 -20.539 1.00 66.12 98 ASP A O 1
ATOM 770 N N . ASP A 1 99 ? 28.248 -16.234 -21.789 1.00 65.88 99 ASP A N 1
ATOM 771 C CA . ASP A 1 99 ? 28.061 -17.518 -22.469 1.00 65.88 99 ASP A CA 1
ATOM 772 C C . ASP A 1 99 ? 28.964 -17.577 -23.707 1.00 65.88 99 ASP A C 1
ATOM 774 O O . ASP A 1 99 ? 28.502 -17.586 -24.847 1.00 65.88 99 ASP A O 1
ATOM 778 N N . ASP A 1 100 ? 30.276 -17.605 -23.477 1.00 65.50 100 ASP A N 1
ATOM 779 C CA . ASP A 1 100 ? 31.271 -17.853 -24.521 1.00 65.50 100 ASP A CA 1
ATOM 780 C C . ASP A 1 100 ? 31.449 -19.370 -24.694 1.00 65.50 100 ASP A C 1
ATOM 782 O O . ASP A 1 100 ? 32.521 -19.947 -24.499 1.00 65.50 100 ASP A O 1
ATOM 786 N N . SER A 1 101 ? 30.352 -20.040 -25.045 1.00 58.00 101 SER A N 1
ATOM 787 C CA . SER A 1 101 ? 30.338 -21.443 -25.457 1.00 58.00 101 SER A CA 1
ATOM 788 C C . SER A 1 101 ? 30.851 -21.607 -26.897 1.00 58.00 101 SER A C 1
ATOM 790 O O . SER A 1 101 ? 30.122 -22.063 -27.776 1.00 58.00 101 SER A O 1
ATOM 792 N N . GLU A 1 102 ? 32.120 -21.292 -27.162 1.00 62.91 102 GLU A N 1
ATOM 793 C CA . GLU A 1 102 ? 32.831 -21.818 -28.340 1.00 62.91 102 GLU A CA 1
ATOM 794 C C . GLU A 1 102 ? 33.407 -23.194 -27.957 1.00 62.91 102 GLU A C 1
ATOM 796 O O . GLU A 1 102 ? 34.521 -23.331 -27.450 1.00 62.91 102 GLU A O 1
ATOM 801 N N . MET A 1 103 ? 32.594 -24.240 -28.122 1.00 66.06 103 MET A N 1
ATOM 802 C CA . MET A 1 103 ? 32.992 -25.634 -27.897 1.00 66.06 103 MET A CA 1
ATOM 803 C C . MET A 1 103 ? 34.010 -26.070 -28.967 1.00 66.06 103 MET A C 1
ATOM 805 O O . MET A 1 103 ? 33.630 -26.639 -29.991 1.00 66.06 103 MET A O 1
ATOM 809 N N . GLU A 1 104 ? 35.305 -25.832 -28.751 1.00 61.38 104 GLU A N 1
ATOM 810 C CA . GLU A 1 104 ? 36.346 -26.419 -29.601 1.00 61.38 104 GLU A CA 1
ATOM 811 C C . GLU A 1 104 ? 36.468 -27.930 -29.334 1.00 61.38 104 GLU A C 1
ATOM 813 O O . GLU A 1 104 ? 36.873 -28.388 -28.262 1.00 61.38 104 GLU A O 1
ATOM 818 N N . ASP A 1 105 ? 36.097 -28.720 -30.342 1.00 56.56 105 ASP A N 1
ATOM 819 C CA . ASP A 1 105 ? 36.221 -30.175 -30.375 1.00 56.56 105 ASP A CA 1
ATOM 820 C C . ASP A 1 105 ? 37.706 -30.582 -30.363 1.00 56.56 105 ASP A C 1
ATOM 822 O O . ASP A 1 105 ? 38.400 -30.574 -31.384 1.00 56.56 105 ASP A O 1
ATOM 826 N N . VAL A 1 106 ? 38.221 -30.941 -29.182 1.00 61.38 106 VAL A N 1
ATOM 827 C CA . VAL A 1 106 ? 39.585 -31.466 -29.024 1.00 61.38 106 VAL A CA 1
ATOM 828 C C . VAL A 1 106 ? 39.626 -32.938 -29.435 1.00 61.38 106 VAL A C 1
ATOM 830 O O . VAL A 1 106 ? 39.807 -33.858 -28.628 1.00 61.38 106 VAL A O 1
ATOM 833 N N . SER A 1 107 ? 39.533 -33.172 -30.738 1.00 55.88 107 SER A N 1
ATOM 834 C CA . SER A 1 107 ? 39.848 -34.462 -31.338 1.00 55.88 107 SER A CA 1
ATOM 835 C C . SER A 1 107 ? 41.371 -34.662 -31.435 1.00 55.88 107 SER A C 1
ATOM 837 O O . SER A 1 107 ? 42.019 -34.414 -32.445 1.00 55.88 107 SER A O 1
ATOM 839 N N . ARG A 1 108 ? 41.927 -35.098 -30.297 1.00 50.12 108 ARG A N 1
ATOM 840 C CA . ARG A 1 108 ? 43.102 -35.967 -30.058 1.00 50.12 108 ARG A CA 1
ATOM 841 C C . ARG A 1 108 ? 44.220 -36.077 -31.122 1.00 50.12 108 ARG A C 1
ATOM 843 O O . ARG A 1 108 ? 44.114 -36.761 -32.132 1.00 50.12 108 ARG A O 1
ATOM 850 N N . VAL A 1 109 ? 45.377 -35.566 -30.691 1.00 49.78 109 VAL A N 1
ATOM 851 C CA . VAL A 1 109 ? 46.782 -36.004 -30.876 1.00 49.78 109 VAL A CA 1
ATOM 852 C C . VAL A 1 109 ? 47.011 -37.480 -31.266 1.00 49.78 109 VAL A C 1
ATOM 854 O O . VAL A 1 109 ? 46.391 -38.360 -30.672 1.00 49.78 109 VAL A O 1
ATOM 857 N N . VAL A 1 110 ? 48.018 -37.705 -32.145 1.00 42.12 110 VAL A N 1
ATOM 858 C CA . VAL A 1 110 ? 49.077 -38.773 -32.208 1.00 42.12 110 VAL A CA 1
ATOM 859 C C . VAL A 1 110 ? 49.462 -38.977 -33.703 1.00 42.12 110 VAL A C 1
ATOM 861 O O . VAL A 1 110 ? 48.564 -39.126 -34.514 1.00 42.12 110 VAL A O 1
ATOM 864 N N . ARG A 1 111 ? 50.705 -39.033 -34.225 1.00 39.97 111 ARG A N 1
ATOM 865 C CA . ARG A 1 111 ? 52.101 -39.090 -33.733 1.00 39.97 111 ARG A CA 1
ATOM 866 C C . ARG A 1 111 ? 53.081 -38.822 -34.911 1.00 39.97 111 ARG A C 1
ATOM 868 O O . ARG A 1 111 ? 52.883 -39.369 -35.984 1.00 39.97 111 ARG A O 1
ATOM 875 N N . MET A 1 112 ? 54.158 -38.078 -34.635 1.00 48.00 112 MET A N 1
ATOM 876 C CA . MET A 1 112 ? 55.600 -38.304 -34.930 1.00 48.00 112 MET A CA 1
ATOM 877 C C . MET A 1 112 ? 56.122 -38.980 -36.231 1.00 48.00 112 MET A C 1
ATOM 879 O O . MET A 1 112 ? 55.788 -40.123 -36.522 1.00 48.00 112 MET A O 1
ATOM 883 N N . GLY A 1 113 ? 57.178 -38.356 -36.794 1.00 44.34 113 GLY A N 1
ATOM 884 C CA . GLY A 1 113 ? 58.273 -38.963 -37.594 1.00 44.34 113 GLY A CA 1
ATOM 885 C C . GLY A 1 113 ? 58.110 -38.781 -39.112 1.00 44.34 113 GLY A C 1
ATOM 886 O O . GLY A 1 113 ? 57.023 -38.988 -39.618 1.00 44.34 113 GLY A O 1
ATOM 887 N N . SER A 1 114 ? 59.092 -38.381 -39.926 1.00 46.62 114 SER A N 1
ATOM 888 C CA . SER A 1 114 ? 60.525 -38.681 -39.878 1.00 46.62 114 SER A CA 1
ATOM 889 C C . SER A 1 114 ? 61.363 -37.695 -40.711 1.00 46.62 114 SER A C 1
ATOM 891 O O . SER A 1 114 ? 60.904 -37.092 -41.675 1.00 46.62 114 SER A O 1
ATOM 893 N N . THR A 1 115 ? 62.626 -37.602 -40.307 1.00 54.00 115 THR A N 1
ATOM 894 C CA . THR A 1 115 ? 63.805 -36.990 -40.937 1.00 54.00 115 THR A CA 1
ATOM 895 C C . THR A 1 115 ? 63.960 -37.260 -42.440 1.00 54.00 115 THR A C 1
ATOM 897 O O . THR A 1 115 ? 63.822 -38.404 -42.867 1.00 54.00 115 THR A O 1
ATOM 900 N N . MET A 1 116 ? 64.388 -36.254 -43.212 1.00 45.16 116 MET A N 1
ATOM 901 C CA . MET A 1 116 ? 64.924 -36.434 -44.568 1.00 45.16 116 MET A CA 1
ATOM 902 C C . MET A 1 116 ? 66.424 -36.124 -44.603 1.00 45.16 116 MET A C 1
ATOM 904 O O . MET A 1 116 ? 66.852 -35.047 -44.194 1.00 45.16 116 MET A O 1
ATOM 908 N N . GLY A 1 117 ? 67.205 -37.086 -45.096 1.00 47.00 117 GLY A N 1
ATOM 909 C CA . GLY A 1 117 ? 68.606 -36.941 -45.483 1.00 47.00 117 GLY A CA 1
ATOM 910 C C . GLY A 1 117 ? 68.832 -37.484 -46.897 1.00 47.00 117 GLY A C 1
ATOM 911 O O . GLY A 1 117 ? 68.052 -38.320 -47.348 1.00 47.00 117 GLY A O 1
ATOM 912 N N . GLY A 1 118 ? 69.917 -37.022 -47.535 1.00 42.59 118 GLY A N 1
ATOM 913 C CA . GLY A 1 118 ? 70.454 -37.485 -48.829 1.00 42.59 118 GLY A CA 1
ATOM 914 C C . GLY A 1 118 ? 69.630 -37.017 -50.033 1.00 42.59 118 GLY A C 1
ATOM 915 O O . GLY A 1 118 ? 68.412 -37.130 -50.016 1.00 42.59 118 GLY A O 1
ATOM 916 N N . ILE A 1 119 ? 70.201 -36.478 -51.111 1.00 49.31 119 ILE A N 1
ATOM 917 C CA . ILE A 1 119 ? 71.484 -36.761 -51.776 1.00 49.31 119 ILE A CA 1
ATOM 918 C C . ILE A 1 119 ? 71.928 -35.506 -52.534 1.00 49.31 119 ILE A C 1
ATOM 920 O O . ILE A 1 119 ? 71.028 -34.824 -53.073 1.00 49.31 119 ILE A O 1
#

Radius of gyration: 29.1 Å; chains: 1; bounding box: 83×52×70 Å

pLDDT: mean 73.18, std 17.21, range [39.97, 95.75]

Organism: Brassica carinata (NCBI:txid52824)

Sequence (119 aa):
MGAKSVAQYHFNRRSPLYIGSSSFVVDNTQDECANAASDRLGFGKRMVASEEVMNEIFGEEEMAVFYRVAMEMEHADEEKNCHLFEEGGPGTEIIRIDDDSEMEDVSRVVRMGSTMGGI

Foldseek 3Di:
DFLLVLLVVCLVVQHWADDPPDIQRRPPPDDPVSVVVLVCLLPPDDDDDDPVVCVVVDPRPVSSNVSNSVVSNVVSVVVVVVVVCVVPDDDPPPPDDDPPPPPDDPPDDDDDDDDDDDD